Protein 8KC0 (pdb70)

Secondary structure (DSSP, 8-state):
-EEEEEE-SSHHHHHHHHHHHHHHHHHHTT-SEEEEEEEE-SSHHHHHHHHHHHHHHHHTT-EEEEEEEE-TT-SSEEEEEE-GGG-EEEEEEETTEEEEEEEETTEEEEEEEE-

Radius of gyration: 13.1 Å; Cα contacts (8 Å, |Δi|>4): 237; chains: 1; bounding box: 33×27×31 Å

Nearest PDB structures (foldseek):
  8kc0-assembly1_A  TM=1.009E+00  e=2.035E-23  synthetic construct
  8ka7-assembly1_A  TM=5.211E-01  e=5.824E-02  synthetic construct
  1vm6-assembly1_C  TM=5.482E-01  e=7.492E-02  Thermotoga maritima
  3hcw-assembly1_B  TM=5.463E-01  e=2.477E-01  Staphylococcus aureus subsp. aureus Mu50
  4e6e-assembly1_A  TM=5.634E-01  e=3.186E-01  Thermobifida fusca YX

Sequence (115 aa):
EIKETFEVDDLDEALRLSAEKIIEEMKKWGVTEFDLKFYGKDDELAKKA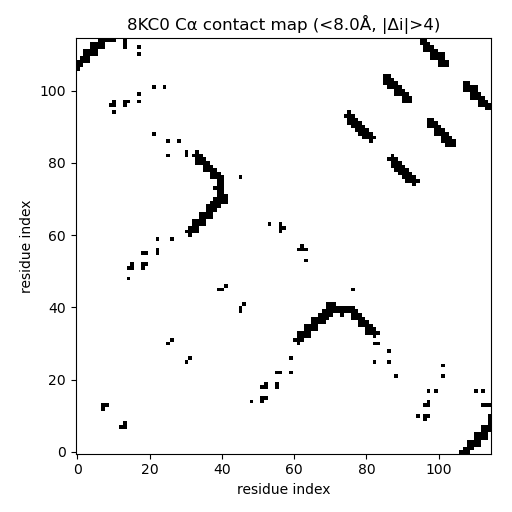KEVIEEAAKKAGVKVKSEFLYDENKDKITLELTGPNGVKVTSEISKDGIKSTVERPDRKVTLTFKL

Foldseek 3Di:
DAEAEAEDDAQLVLLQVVLLVLVVVCVVVVFQEKEKEKEEAPDDVVVSSVVSNVVNCVVVNHYYHYDYDHDHVDQKMWMWIGTPQGWIKIWIGHRQGIWIWTDHVVDTYIYTYGD

Solvent-accessible surface area: 6185 Å² total; per-residue (Å²): 181,69,85,64,103,47,155,13,101,76,39,55,38,0,5,54,62,5,2,44,54,7,9,93,29,1,116,144,34,68,9,100,44,6,74,2,69,0,56,0,80,93,63,118,43,3,114,98,1,18,86,40,10,88,65,24,1,74,98,23,64,13,61,37,60,52,85,59,66,112,45,103,142,79,131,75,8,35,6,54,2,65,8,75,122,50,4,58,0,35,2,58,2,38,102,126,5,5,91,0,21,7,72,83,87,159,109,69,3,20,1,46,2,42,75

Structure (mmCIF, N/CA/C/O backbone):
data_8KC0
#
_entry.id   8KC0
#
_cell.length_a   46.160
_cell.length_b   46.160
_cell.length_c   127.157
_cell.angle_alpha   90.000
_cell.angle_beta   90.000
_cell.angle_gamma   90.000
#
_symmetry.space_group_name_H-M   'P 43 21 2'
#
loop_
_entity.id
_entity.type
_entity.pdbx_description
1 polymer 'De novo design protein -NB8'
2 water water
#
loop_
_atom_site.group_PDB
_atom_site.id
_atom_site.type_symbol
_atom_site.label_atom_id
_atom_site.label_alt_id
_atom_site.label_comp_id
_atom_site.label_asym_id
_atom_site.label_entity_id
_atom_site.label_seq_id
_atom_site.pdbx_PDB_ins_code
_atom_site.Cartn_x
_atom_site.Cartn_y
_atom_site.Cartn_z
_atom_site.occupancy
_atom_site.B_iso_or_equiv
_atom_site.auth_seq_id
_atom_site.auth_comp_id
_atom_site.auth_asym_id
_atom_site.auth_atom_id
_atom_site.pdbx_PDB_model_num
ATOM 1 N N . GLU A 1 3 ? -5.67054 -15.25717 0.87594 1.000 61.07462 2 GLU A N 1
ATOM 2 C CA . GLU A 1 3 ? -4.52244 -15.13860 -0.01473 1.000 78.37259 2 GLU A CA 1
ATOM 3 C C . GLU A 1 3 ? -3.36484 -16.03621 0.43298 1.000 75.20074 2 GLU A C 1
ATOM 4 O O . GLU A 1 3 ? -2.69040 -15.74121 1.41802 1.000 57.52671 2 GLU A O 1
ATOM 10 N N . ILE A 1 4 ? -3.11937 -17.11518 -0.30874 1.000 62.18755 3 ILE A N 1
ATOM 11 C CA . ILE A 1 4 ? -2.16352 -18.14510 0.08387 1.000 59.64612 3 ILE A CA 1
ATOM 12 C C . ILE A 1 4 ? -1.03513 -18.22045 -0.94182 1.000 58.04086 3 ILE A C 1
ATOM 13 O O . ILE A 1 4 ? -1.28236 -18.26560 -2.15534 1.000 46.75989 3 ILE A O 1
ATOM 18 N N . LYS A 1 5 ? 0.20244 -18.22688 -0.44482 1.000 48.87432 4 LYS A N 1
ATOM 19 C CA . LYS A 1 5 ? 1.40244 -18.42514 -1.24398 1.000 52.25742 4 LYS A CA 1
ATOM 20 C C . LYS A 1 5 ? 1.97870 -19.80821 -0.94904 1.000 47.58776 4 LYS A C 1
ATOM 21 O O . LYS A 1 5 ? 2.11744 -20.19044 0.22060 1.000 54.87529 4 LYS A O 1
ATOM 23 N N . GLU A 1 6 ? 2.28817 -20.56164 -2.00562 1.000 45.07956 5 GLU A N 1
ATOM 24 C CA . GLU A 1 6 ? 2.92790 -21.87155 -1.91244 1.000 46.40774 5 GLU A CA 1
ATOM 25 C C . GLU A 1 6 ? 4.20914 -21.88367 -2.73133 1.000 45.21570 5 GLU A C 1
ATOM 26 O O . GLU A 1 6 ? 4.22858 -21.41702 -3.87895 1.000 43.11531 5 GLU A O 1
ATOM 32 N N . THR A 1 7 ? 5.27007 -22.43657 -2.15634 1.000 48.13553 6 THR A N 1
ATOM 33 C CA . THR A 1 7 ? 6.58261 -22.44280 -2.78456 1.000 48.26395 6 THR A CA 1
ATOM 34 C C . THR A 1 7 ? 7.11575 -23.86427 -2.84240 1.000 53.94108 6 THR A C 1
ATOM 35 O O . THR A 1 7 ? 7.11009 -24.57994 -1.83197 1.000 53.85699 6 THR A O 1
ATOM 39 N N . PHE A 1 8 ? 7.59294 -24.26337 -4.01803 1.000 49.17360 7 PHE A N 1
ATOM 40 C CA . PHE A 1 8 ? 8.15778 -25.58783 -4.20551 1.000 57.60575 7 PHE A CA 1
ATOM 41 C C . PHE A 1 8 ? 9.57817 -25.49390 -4.74728 1.000 60.83933 7 PHE A C 1
ATOM 42 O O . PHE A 1 8 ? 9.96420 -24.50730 -5.38257 1.000 56.21801 7 PHE A O 1
ATOM 50 N N . GLU A 1 9 ? 10.34817 -26.55013 -4.49869 1.000 57.62680 8 GLU A N 1
ATOM 51 C CA . GLU A 1 9 ? 11.69499 -26.69002 -5.03177 1.000 60.36620 8 GLU A CA 1
ATOM 52 C C . GLU A 1 9 ? 11.71243 -27.85095 -6.01486 1.000 71.79301 8 GLU A C 1
ATOM 53 O O . GLU A 1 9 ? 11.33673 -28.97806 -5.65857 1.000 63.42345 8 GLU A O 1
ATOM 59 N N . VAL A 1 10 ? 12.15526 -27.56818 -7.24392 1.000 59.94078 9 VAL A N 1
ATOM 60 C CA . VAL A 1 10 ? 12.32664 -28.56283 -8.29241 1.000 61.43194 9 VAL A CA 1
ATOM 61 C C . VAL A 1 10 ? 13.77665 -28.53751 -8.75788 1.000 65.36929 9 VAL A C 1
ATOM 62 O O . VAL A 1 10 ? 14.49146 -27.54293 -8.59168 1.000 65.61842 9 VAL A O 1
ATOM 66 N N . ASP A 1 11 ? 14.22525 -29.65563 -9.31958 1.000 69.24812 10 ASP A N 1
ATOM 67 C CA . ASP A 1 11 ? 15.59628 -29.69632 -9.81882 1.000 77.36411 10 ASP A CA 1
ATOM 68 C C . ASP A 1 11 ? 15.75791 -28.87694 -11.09731 1.000 73.17403 10 ASP A C 1
ATOM 69 O O . ASP A 1 11 ? 16.76604 -28.17838 -11.25999 1.000 73.39206 10 ASP A O 1
ATOM 71 N N . ASP A 1 12 ? 14.78862 -28.94136 -12.01557 1.000 67.35265 11 ASP A N 1
ATOM 72 C CA . ASP A 1 12 ? 14.96357 -28.32268 -13.32947 1.000 65.87366 11 ASP A CA 1
ATOM 73 C C . ASP A 1 12 ? 13.64762 -27.76154 -13.86349 1.000 59.75572 11 ASP A C 1
ATOM 74 O O . ASP A 1 12 ? 12.56162 -28.05813 -13.36067 1.000 57.15898 11 ASP A O 1
ATOM 79 N N . LEU A 1 13 ? 13.76042 -26.96204 -14.93431 1.000 64.51920 12 LEU A N 1
ATOM 80 C CA . LEU A 1 13 ? 12.58071 -26.31958 -15.50988 1.000 52.89306 12 LEU A CA 1
ATOM 81 C C . LEU A 1 13 ? 11.56730 -27.34483 -16.00320 1.000 52.32320 12 LEU A C 1
ATOM 82 O O . LEU A 1 13 ? 10.35690 -27.08857 -15.95594 1.000 48.48382 12 LEU A O 1
ATOM 87 N N . ASP A 1 14 ? 12.03970 -28.51268 -16.45562 1.000 56.77310 13 ASP A N 1
ATOM 88 C CA . ASP A 1 14 ? 11.13316 -29.58693 -16.84992 1.000 57.38268 13 ASP A CA 1
ATOM 89 C C . ASP A 1 14 ? 10.25660 -30.03121 -15.68669 1.000 63.49076 13 ASP A C 1
ATOM 90 O O . ASP A 1 14 ? 9.04686 -30.23370 -15.85237 1.000 57.18939 13 ASP A O 1
ATOM 92 N N . GLU A 1 15 ? 10.85315 -30.20791 -14.50415 1.000 58.10442 14 GLU A N 1
ATOM 93 C CA . GLU A 1 15 ? 10.06325 -30.56623 -13.33347 1.000 59.38150 14 GLU A CA 1
ATOM 94 C C . GLU A 1 15 ? 9.13368 -29.42786 -12.94246 1.000 57.81847 14 GLU A C 1
ATOM 95 O O . GLU A 1 15 ? 7.98745 -29.66214 -12.53715 1.000 55.03279 14 GLU A O 1
ATOM 97 N N . ALA A 1 16 ? 9.60989 -28.18695 -13.06283 1.000 49.70813 15 ALA A N 1
ATOM 98 C CA . ALA A 1 16 ? 8.75221 -27.04484 -12.77761 1.000 45.21348 15 ALA A CA 1
ATOM 99 C C . ALA A 1 16 ? 7.51281 -27.06198 -13.65704 1.000 44.88349 15 ALA A C 1
ATOM 100 O O . ALA A 1 16 ? 6.40330 -26.79352 -13.18251 1.000 41.76649 15 ALA A O 1
ATOM 102 N N . LEU A 1 17 ? 7.68239 -27.37465 -14.94890 1.000 49.18363 16 LEU A N 1
ATOM 103 C CA . LEU A 1 17 ? 6.54552 -27.39114 -15.86151 1.000 41.48151 16 LEU A CA 1
ATOM 104 C C . LEU A 1 17 ? 5.54812 -28.47820 -15.48678 1.000 43.59332 16 LEU A C 1
ATOM 105 O O . LEU A 1 17 ? 4.33379 -28.25757 -15.54879 1.000 41.13947 16 LEU A O 1
ATOM 110 N N . ARG A 1 18 ? 6.04641 -29.65994 -15.10801 1.000 47.41549 17 ARG A N 1
ATOM 111 C CA . ARG A 1 18 ? 5.17571 -30.78790 -14.78487 1.000 54.32669 17 ARG A CA 1
ATOM 112 C C . ARG A 1 18 ? 4.40959 -30.55280 -13.48632 1.000 53.17064 17 ARG A C 1
ATOM 113 O O . ARG A 1 18 ? 3.18922 -30.75126 -13.42675 1.000 48.01228 17 ARG A O 1
ATOM 115 N N . LEU A 1 19 ? 5.10859 -30.13655 -12.42860 1.000 49.34222 18 LEU A N 1
ATOM 116 C CA . LEU A 1 19 ? 4.42646 -29.90745 -11.15842 1.000 47.28262 18 LEU A CA 1
ATOM 117 C C . LEU A 1 19 ? 3.43323 -28.75608 -11.26694 1.000 45.90126 18 LEU A C 1
ATOM 118 O O . LEU A 1 19 ? 2.32329 -28.83557 -10.72482 1.000 43.07431 18 LEU A O 1
ATOM 123 N N . SER A 1 20 ? 3.80724 -27.68064 -11.96583 1.000 41.80427 19 SER A N 1
ATOM 124 C CA . SER A 1 20 ? 2.91201 -26.53112 -12.07064 1.000 43.39348 19 SER A CA 1
ATOM 125 C C . SER A 1 20 ? 1.65847 -26.86785 -12.86551 1.000 48.13814 19 SER A C 1
ATOM 126 O O . SER A 1 20 ? 0.55758 -26.43703 -12.50404 1.000 35.53462 19 SER A O 1
ATOM 129 N N . ALA A 1 21 ? 1.80444 -27.61860 -13.96172 1.000 47.62455 20 ALA A N 1
ATOM 130 C CA . ALA A 1 21 ? 0.63368 -28.01981 -14.73438 1.000 44.41072 20 ALA A CA 1
ATOM 131 C C . ALA A 1 21 ? -0.29698 -28.89163 -13.90409 1.000 43.84363 20 ALA A C 1
ATOM 132 O O . ALA A 1 21 ? -1.51993 -28.70963 -13.93454 1.000 48.72197 20 ALA A O 1
ATOM 134 N N . GLU A 1 22 ? 0.26611 -29.83341 -13.14258 1.000 43.76552 21 GLU A N 1
ATOM 135 C CA . GLU A 1 22 ? -0.55283 -30.69229 -12.29350 1.000 52.07788 21 GLU A CA 1
ATOM 136 C C . GLU A 1 22 ? -1.31141 -29.88171 -11.24806 1.000 54.62072 21 GLU A C 1
ATOM 137 O O . GLU A 1 22 ? -2.51768 -30.07201 -11.05559 1.000 59.16654 21 GLU A O 1
ATOM 139 N N . LYS A 1 23 ? -0.62054 -28.97727 -10.55097 1.000 46.22264 22 LYS A N 1
ATOM 140 C CA . LYS A 1 23 ? -1.29085 -28.22414 -9.49417 1.000 48.28415 22 LYS A CA 1
ATOM 141 C C . LYS A 1 23 ? -2.29875 -27.23339 -10.06509 1.000 46.20041 22 LYS A C 1
ATOM 142 O O . LYS A 1 23 ? -3.33618 -26.98105 -9.44298 1.000 50.84454 22 LYS A O 1
ATOM 148 N N . ILE A 1 24 ? -2.00950 -26.65860 -11.23481 1.000 41.30573 23 ILE A N 1
ATOM 149 C CA . ILE A 1 24 ? -2.95783 -25.75092 -11.87896 1.000 49.84836 23 ILE A CA 1
ATOM 150 C C . ILE A 1 24 ? -4.23903 -26.48964 -12.23942 1.000 45.53895 23 ILE A C 1
ATOM 151 O O . ILE A 1 24 ? -5.34897 -26.02095 -11.96175 1.000 56.47975 23 ILE A O 1
ATOM 156 N N . ILE A 1 25 ? -4.10271 -27.66142 -12.86030 1.000 40.83952 24 ILE A N 1
ATOM 157 C CA . ILE A 1 25 ? -5.27487 -28.44975 -13.21938 1.000 48.09401 24 ILE A CA 1
ATOM 158 C C . ILE A 1 25 ? -6.02414 -28.87130 -11.96290 1.000 57.74703 24 ILE A C 1
ATOM 159 O O . ILE A 1 25 ? -7.26111 -28.92021 -11.94233 1.000 69.42581 24 ILE A O 1
ATOM 164 N N . GLU A 1 26 ? -5.28254 -29.16282 -10.89180 1.000 65.93500 25 GLU A N 1
ATOM 165 C CA . GLU A 1 26 ? -5.89096 -29.52017 -9.61351 1.000 57.38733 25 GLU A CA 1
ATOM 166 C C . GLU A 1 26 ? -6.83581 -28.43043 -9.12387 1.000 51.68292 25 GLU A C 1
ATOM 167 O O . GLU A 1 26 ? -7.99834 -28.69893 -8.80316 1.000 70.92779 25 GLU A O 1
ATOM 173 N N . GLU A 1 27 ? -6.34980 -27.18886 -9.05476 1.000 50.82570 26 GLU A N 1
ATOM 174 C CA . GLU A 1 27 ? -7.16018 -26.11332 -8.49145 1.000 71.25780 26 GLU A CA 1
ATOM 175 C C . GLU A 1 27 ? -8.37211 -25.82390 -9.36214 1.000 70.54149 26 GLU A C 1
ATOM 176 O O . GLU A 1 27 ? -9.45286 -25.50965 -8.85106 1.000 82.45118 26 GLU A O 1
ATOM 182 N N . MET A 1 28 ? -8.20833 -25.91667 -10.67855 1.000 68.34656 27 MET A N 1
ATOM 183 C CA . MET A 1 28 ? -9.34190 -25.74301 -11.57612 1.000 68.65419 27 MET A CA 1
ATOM 184 C C . MET A 1 28 ? -10.33394 -26.88891 -11.43982 1.000 66.51312 27 MET A C 1
ATOM 185 O O . MET A 1 28 ? -11.55062 -26.66898 -11.44612 1.000 73.39477 27 MET A O 1
ATOM 190 N N . LYS A 1 29 ? -9.83203 -28.12030 -11.32564 1.000 65.44247 28 LYS A N 1
ATOM 191 C CA . LYS A 1 29 ? -10.70976 -29.25837 -11.08164 1.000 73.50492 28 LYS A CA 1
ATOM 192 C C . LYS A 1 29 ? -11.44898 -29.11561 -9.75666 1.000 78.42241 28 LYS A C 1
ATOM 193 O O . LYS A 1 29 ? -12.58741 -29.57971 -9.62661 1.000 83.77761 28 LYS A O 1
ATOM 199 N N . LYS A 1 30 ? -10.81710 -28.48300 -8.76484 1.000 82.80973 29 LYS A N 1
ATOM 200 C CA . LYS A 1 30 ? -11.49325 -28.20596 -7.50141 1.000 82.66198 29 LYS A CA 1
ATOM 201 C C . LYS A 1 30 ? -12.69635 -27.29520 -7.71059 1.000 85.24617 29 LYS A C 1
ATOM 202 O O . LYS A 1 30 ? -13.75843 -27.50618 -7.11289 1.000 80.19166 29 LYS A O 1
ATOM 208 N N . TRP A 1 31 ? -12.55062 -26.28034 -8.56193 1.000 79.67658 30 TRP A N 1
ATOM 209 C CA . TRP A 1 31 ? -13.59321 -25.29158 -8.78952 1.000 87.01338 30 TRP A CA 1
ATOM 210 C C . TRP A 1 31 ? -14.56702 -25.70270 -9.89044 1.000 81.24097 30 TRP A C 1
ATOM 211 O O . TRP A 1 31 ? -15.21792 -24.83440 -10.48229 1.000 88.48481 30 TRP A O 1
ATOM 213 N N . GLY A 1 32 ? -14.67654 -26.99963 -10.17727 1.000 71.15102 31 GLY A N 1
ATOM 214 C CA . GLY A 1 32 ? -15.62687 -27.50045 -11.15401 1.000 74.02004 31 GLY A CA 1
ATOM 215 C C . GLY A 1 32 ? -15.42038 -26.99755 -12.57046 1.000 61.82099 31 GLY A C 1
ATOM 216 O O . GLY A 1 32 ? -16.37924 -26.59072 -13.23432 1.000 71.72084 31 GLY A O 1
ATOM 217 N N . VAL A 1 33 ? -14.18035 -27.02313 -13.04806 1.000 64.21381 32 VAL A N 1
ATOM 218 C CA . VAL A 1 33 ? -13.84465 -26.58627 -14.39918 1.000 56.06912 32 VAL A CA 1
ATOM 219 C C . VAL A 1 33 ? -13.65359 -27.82523 -15.26465 1.000 67.37865 32 VAL A C 1
ATOM 220 O O . VAL A 1 33 ? -12.82380 -28.68677 -14.95162 1.000 71.30271 32 VAL A O 1
ATOM 224 N N . THR A 1 34 ? -14.42336 -27.92404 -16.35270 1.000 62.97508 33 THR A N 1
ATOM 225 C CA . THR A 1 34 ? -14.28408 -29.02853 -17.29226 1.000 68.23576 33 THR A CA 1
ATOM 226 C C . THR A 1 34 ? -13.56362 -28.64909 -18.57900 1.000 75.40867 33 THR A C 1
ATOM 227 O O . THR A 1 34 ? -13.10556 -29.54381 -19.29800 1.000 72.64620 33 THR A O 1
ATOM 231 N N . GLU A 1 35 ? -13.45958 -27.35890 -18.88864 1.000 72.45559 34 GLU A N 1
ATOM 232 C CA . GLU A 1 35 ? -12.73838 -26.89779 -20.06455 1.000 68.51338 34 GLU A CA 1
ATOM 233 C C . GLU A 1 35 ? -12.29089 -25.46371 -19.82438 1.000 66.09002 34 GLU A C 1
ATOM 234 O O . GLU A 1 35 ? -12.95424 -24.70870 -19.10777 1.000 63.10918 34 GLU A O 1
ATOM 236 N N . PHE A 1 36 ? -11.16006 -25.08883 -20.42175 1.000 53.55941 35 PHE A N 1
ATOM 237 C CA . PHE A 1 36 ? -10.67297 -23.72828 -20.25365 1.000 52.81437 35 PHE A CA 1
ATOM 238 C C . PHE A 1 36 ? -9.93425 -23.27917 -21.50581 1.000 52.40477 35 PHE A C 1
ATOM 239 O O . PHE A 1 36 ? -9.42384 -24.09300 -22.27927 1.000 51.62138 35 PHE A O 1
ATOM 247 N N . ASP A 1 37 ? -9.87236 -21.95933 -21.67781 1.000 49.06814 36 ASP A N 1
ATOM 248 C CA . ASP A 1 37 ? -9.13721 -21.33540 -22.76830 1.000 50.28733 36 ASP A CA 1
ATOM 249 C C . ASP A 1 37 ? -7.72442 -21.00442 -22.30882 1.000 58.67854 36 ASP A C 1
ATOM 250 O O . ASP A 1 37 ? -7.53061 -20.44007 -21.22419 1.000 54.64419 36 ASP A O 1
ATOM 255 N N . LEU A 1 38 ? -6.74576 -21.36850 -23.13245 1.000 42.60397 37 LEU A N 1
ATOM 256 C CA . LEU A 1 38 ? -5.33341 -21.12221 -22.87355 1.000 34.80198 37 LEU A CA 1
ATOM 257 C C . LEU A 1 38 ? -4.80293 -20.13803 -23.90782 1.000 47.23518 37 LEU A C 1
ATOM 258 O O . LEU A 1 38 ? -4.99994 -20.32753 -25.11461 1.000 44.10630 37 LEU A O 1
ATOM 263 N N . LYS A 1 39 ? -4.13643 -19.09046 -23.43514 1.000 31.88410 38 LYS A N 1
ATOM 264 C CA . LYS A 1 39 ? -3.41068 -18.16065 -24.28918 1.000 30.81429 38 LYS A CA 1
ATOM 265 C C . LYS A 1 39 ? -1.95064 -18.16660 -23.87042 1.000 40.93245 38 LYS A C 1
ATOM 266 O O . LYS A 1 39 ? -1.64115 -18.00995 -22.68139 1.000 29.33362 38 LYS A O 1
ATOM 272 N N . PHE A 1 40 ? -1.06605 -18.31550 -24.84968 1.000 32.99722 39 PHE A N 1
ATOM 273 C CA . PHE A 1 40 ? 0.37479 -18.38712 -24.64729 1.000 24.18145 39 PHE A CA 1
ATOM 274 C C . PHE A 1 40 ? 1.02582 -17.17385 -25.30620 1.000 38.14439 39 PHE A C 1
ATOM 275 O O . PHE A 1 40 ? 0.70429 -16.83885 -26.45041 1.000 32.18715 39 PHE A O 1
ATOM 283 N N . TYR A 1 41 ? 1.94796 -16.53338 -24.58597 1.000 27.09495 40 TYR A N 1
ATOM 284 C CA . TYR A 1 41 ? 2.75013 -15.41940 -25.08183 1.000 23.46783 40 TYR A CA 1
ATOM 285 C C . TYR A 1 41 ? 4.21837 -15.75774 -24.85861 1.000 35.17079 40 TYR A C 1
ATOM 286 O O . TYR A 1 41 ? 4.64130 -15.94842 -23.70662 1.000 32.32885 40 TYR A O 1
ATOM 295 N N . GLY A 1 42 ? 4.98157 -15.83575 -25.94019 1.000 28.40133 41 GLY A N 1
ATOM 296 C CA . GLY A 1 42 ? 6.39834 -16.14355 -25.84180 1.000 27.50153 41 GLY A CA 1
ATOM 297 C C . GLY A 1 42 ? 6.99140 -16.46680 -27.20092 1.000 40.36161 41 GLY A C 1
ATOM 298 O O . GLY A 1 42 ? 6.33733 -16.33329 -28.23539 1.000 29.60152 41 GLY A O 1
ATOM 299 N N . LYS A 1 43 ? 8.25379 -16.89803 -27.17304 1.000 35.31164 42 LYS A N 1
ATOM 300 C CA . LYS A 1 43 ? 8.97953 -17.28600 -28.37335 1.000 32.01297 42 LYS A CA 1
ATOM 301 C C . LYS A 1 43 ? 8.42067 -18.57350 -28.96104 1.000 43.83725 42 LYS A C 1
ATOM 302 O O . LYS A 1 43 ? 7.86097 -19.41017 -28.25068 1.000 30.76603 42 LYS A O 1
ATOM 308 N N . ASP A 1 44 ? 8.60925 -18.73394 -30.27891 1.000 41.76039 43 ASP A N 1
ATOM 309 C CA . ASP A 1 44 ? 8.27826 -19.96402 -31.00261 1.000 40.20761 43 ASP A CA 1
ATOM 310 C C . ASP A 1 44 ? 9.51752 -20.84817 -30.97557 1.000 39.16148 43 ASP A C 1
ATOM 311 O O . ASP A 1 44 ? 10.34565 -20.80825 -31.88013 1.000 37.86297 43 ASP A O 1
ATOM 316 N N . ASP A 1 45 ? 9.66583 -21.64650 -29.91756 1.000 44.66037 44 ASP A N 1
ATOM 317 C CA . ASP A 1 45 ? 10.88177 -22.44079 -29.75316 1.000 38.32883 44 ASP A CA 1
ATOM 318 C C . ASP A 1 45 ? 10.55186 -23.73442 -29.00610 1.000 50.34339 44 ASP A C 1
ATOM 319 O O . ASP A 1 45 ? 9.38368 -24.10788 -28.85335 1.000 47.75036 44 ASP A O 1
ATOM 324 N N . GLU A 1 46 ? 11.60618 -24.41492 -28.53605 1.000 45.75779 45 GLU A N 1
ATOM 325 C CA . GLU A 1 46 ? 11.45470 -25.71114 -27.87926 1.000 55.46546 45 GLU A CA 1
ATOM 326 C C . GLU A 1 46 ? 10.71900 -25.59403 -26.54415 1.000 48.89519 45 GLU A C 1
ATOM 327 O O . GLU A 1 46 ? 9.89944 -26.45841 -26.20474 1.000 45.39572 45 GLU A O 1
ATOM 333 N N . LEU A 1 47 ? 11.01374 -24.54896 -25.76519 1.000 45.31091 46 LEU A N 1
ATOM 334 C CA . LEU A 1 47 ? 10.31020 -24.34027 -24.49958 1.000 45.50879 46 LEU A CA 1
ATOM 335 C C . LEU A 1 47 ? 8.80910 -24.21139 -24.71095 1.000 47.28834 46 LEU A C 1
ATOM 336 O O . LEU A 1 47 ? 8.01654 -24.75921 -23.93303 1.000 41.41126 46 LEU A O 1
ATOM 341 N N . ALA A 1 48 ? 8.39979 -23.48999 -25.75821 1.000 39.68244 47 ALA A N 1
ATOM 342 C CA . ALA A 1 48 ? 6.97773 -23.33253 -26.05115 1.000 37.62168 47 ALA A CA 1
ATOM 343 C C . ALA A 1 48 ? 6.32222 -24.67438 -26.32857 1.000 42.58758 47 ALA A C 1
ATOM 344 O O . ALA A 1 48 ? 5.20331 -24.93604 -25.87231 1.000 47.71052 47 ALA A O 1
ATOM 346 N N . LYS A 1 49 ? 6.99334 -25.52692 -27.10221 1.000 47.50830 48 LYS A N 1
ATOM 347 C CA . LYS A 1 49 ? 6.44261 -26.84330 -27.39563 1.000 55.21636 48 LYS A CA 1
ATOM 348 C C . LYS A 1 49 ? 6.33799 -27.68640 -26.12996 1.000 56.26417 48 LYS A C 1
ATOM 349 O O . LYS A 1 49 ? 5.34886 -28.40200 -25.93106 1.000 47.06126 48 LYS A O 1
ATOM 355 N N . LYS A 1 50 ? 7.35172 -27.61613 -25.26413 1.000 48.75883 49 LYS A N 1
ATOM 356 C CA . LYS A 1 50 ? 7.32091 -28.38540 -24.02330 1.000 60.23165 49 LYS A CA 1
ATOM 357 C C . LYS A 1 50 ? 6.15977 -27.94765 -23.13664 1.000 39.76345 49 LYS A C 1
ATOM 358 O O . LYS A 1 50 ? 5.39715 -28.78356 -22.63929 1.000 49.08208 49 LYS A O 1
ATOM 364 N N . ALA A 1 51 ? 5.98032 -26.63322 -22.97326 1.000 47.33820 50 ALA A N 1
ATOM 365 C CA . ALA A 1 51 ? 4.88443 -26.12848 -22.15039 1.000 49.20695 50 ALA A CA 1
ATOM 366 C C . ALA A 1 51 ? 3.53086 -26.58686 -22.68237 1.000 60.90108 50 ALA A C 1
ATOM 367 O O . ALA A 1 51 ? 2.63336 -26.92501 -21.90093 1.000 62.84914 50 ALA A O 1
ATOM 369 N N . LYS A 1 52 ? 3.36308 -26.60847 -24.00818 1.000 50.50439 51 LYS A N 1
ATOM 370 C CA . LYS A 1 52 ? 2.09987 -27.06042 -24.58444 1.000 57.95815 51 LYS A CA 1
ATOM 371 C C . LYS A 1 52 ? 1.82425 -28.51834 -24.23630 1.000 64.22649 51 LYS A C 1
ATOM 372 O O . LYS A 1 52 ? 0.75096 -28.85223 -23.71989 1.000 64.65124 51 LYS A O 1
ATOM 374 N N . GLU A 1 53 ? 2.79222 -29.40214 -24.50120 1.000 61.99536 52 GLU A N 1
ATOM 375 C CA . GLU A 1 53 ? 2.56317 -30.83084 -24.30392 1.000 63.48282 52 GLU A CA 1
ATOM 376 C C . GLU A 1 53 ? 2.35165 -31.16833 -22.83448 1.000 59.01863 52 GLU A C 1
ATOM 377 O O . GLU A 1 53 ? 1.56656 -32.06602 -22.50854 1.000 60.05016 52 GLU A O 1
ATOM 383 N N . VAL A 1 54 ? 3.05623 -30.48109 -21.93517 1.000 55.16012 53 VAL A N 1
ATOM 384 C CA . VAL A 1 54 ? 2.92099 -30.77775 -20.51122 1.000 60.47019 53 VAL A CA 1
ATOM 385 C C . VAL A 1 54 ? 1.51984 -30.42850 -20.02361 1.000 54.64581 53 VAL A C 1
ATOM 386 O O . VAL A 1 54 ? 0.87690 -31.21506 -19.31926 1.000 62.79158 53 VAL A O 1
ATOM 390 N N . ILE A 1 55 ? 1.01863 -29.25337 -20.40887 1.000 56.29909 54 ILE A N 1
ATOM 391 C CA . ILE A 1 55 ? -0.33172 -28.85667 -20.02313 1.000 58.36692 54 ILE A CA 1
ATOM 392 C C . ILE A 1 55 ? -1.37243 -29.75032 -20.69102 1.000 64.68959 54 ILE A C 1
ATOM 393 O O . ILE A 1 55 ? -2.31489 -30.21528 -20.03820 1.000 60.85347 54 ILE A O 1
ATOM 398 N N . GLU A 1 56 ? -1.22380 -30.00699 -21.99824 1.000 53.78316 55 GLU A N 1
ATOM 399 C CA . GLU A 1 56 ? -2.18846 -30.85392 -22.69996 1.000 58.95509 55 GLU A CA 1
ATOM 400 C C . GLU A 1 56 ? -2.20908 -32.26885 -22.13349 1.000 60.25949 55 GLU A C 1
ATOM 401 O O . GLU A 1 56 ? -3.28162 -32.86600 -21.97972 1.000 60.93148 55 GLU A O 1
ATOM 407 N N . GLU A 1 57 ? -1.03647 -32.83154 -21.82818 1.000 56.76163 56 GLU A N 1
ATOM 408 C CA . GLU A 1 57 ? -1.00948 -34.15106 -21.20516 1.000 55.61282 56 GLU A CA 1
ATOM 409 C C . GLU A 1 57 ? -1.66098 -34.11843 -19.82812 1.000 54.58962 56 GLU A C 1
ATOM 410 O O . GLU A 1 57 ? -2.42218 -35.02499 -19.47308 1.000 58.14694 56 GLU A O 1
ATOM 412 N N . ALA A 1 58 ? -1.38382 -33.07015 -19.04518 1.000 61.02455 57 ALA A N 1
ATOM 413 C CA . ALA A 1 58 ? -1.94837 -32.96707 -17.70122 1.000 65.44695 57 ALA A CA 1
ATOM 414 C C . ALA A 1 58 ? -3.45851 -32.76487 -17.74099 1.000 58.51447 57 ALA A C 1
ATOM 415 O O . ALA A 1 58 ? -4.18800 -33.34818 -16.93080 1.000 62.43311 57 ALA A O 1
ATOM 417 N N . ALA A 1 59 ? -3.94471 -31.93125 -18.66456 1.000 54.68912 58 ALA A N 1
ATOM 418 C CA . ALA A 1 59 ? -5.38633 -31.76422 -18.82046 1.000 58.47407 58 ALA A CA 1
ATOM 419 C C . ALA A 1 59 ? -6.04657 -33.05322 -19.30109 1.000 65.98913 58 ALA A C 1
ATOM 420 O O . ALA A 1 59 ? -7.15067 -33.39737 -18.85992 1.000 70.77477 58 ALA A O 1
ATOM 422 N N . LYS A 1 60 ? -5.38822 -33.77850 -20.21051 1.000 77.20203 59 LYS A N 1
ATOM 423 C CA . LYS A 1 60 ? -5.96092 -35.02293 -20.71539 1.000 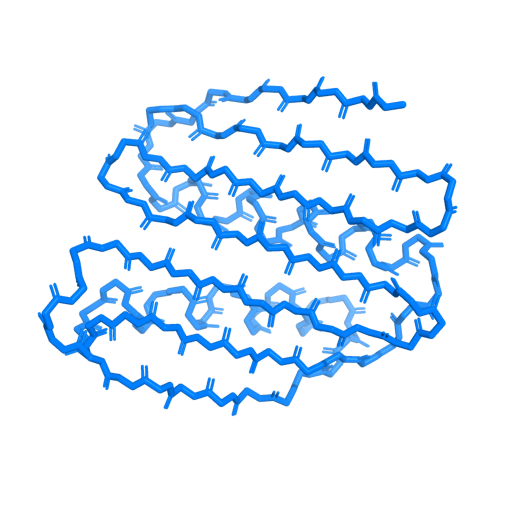70.57694 59 LYS A CA 1
ATOM 424 C C . LYS A 1 60 ? -6.12724 -36.04763 -19.60222 1.000 73.76389 59 LYS A C 1
ATOM 425 O O . LYS A 1 60 ? -7.16379 -36.71630 -19.51797 1.000 87.88754 59 LYS A O 1
ATOM 427 N N . LYS A 1 61 ? -5.12055 -36.18385 -18.73217 1.000 68.33295 60 LYS A N 1
ATOM 428 C CA . LYS A 1 61 ? -5.22374 -37.14766 -17.63946 1.000 72.84889 60 LYS A CA 1
ATOM 429 C C . LYS A 1 61 ? -6.35711 -36.79068 -16.68995 1.000 76.02964 60 LYS A C 1
ATOM 430 O O . LYS A 1 61 ?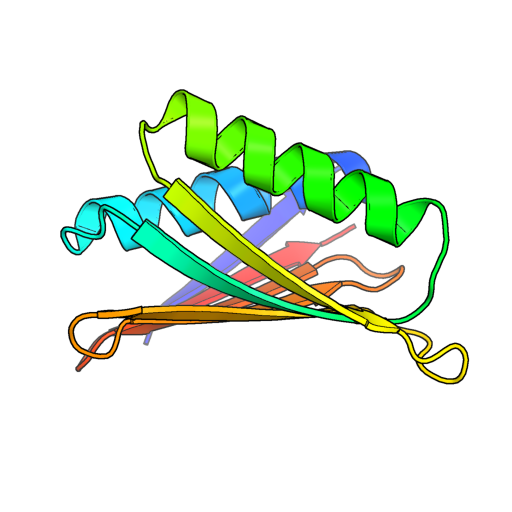 -6.94660 -37.67875 -16.06403 1.000 83.10681 60 LYS A O 1
ATOM 432 N N . ALA A 1 62 ? -6.68466 -35.50626 -16.58034 1.000 81.18091 61 ALA A N 1
ATOM 433 C CA . ALA A 1 62 ? -7.76436 -35.04869 -15.71826 1.000 78.53927 61 ALA A CA 1
ATOM 434 C C . ALA A 1 62 ? -9.10213 -34.94727 -16.43674 1.000 74.78457 61 ALA A C 1
ATOM 435 O O . ALA A 1 62 ? -10.08211 -34.51162 -15.82556 1.000 76.90936 61 ALA A O 1
ATOM 437 N N . GLY A 1 63 ? -9.16915 -35.32865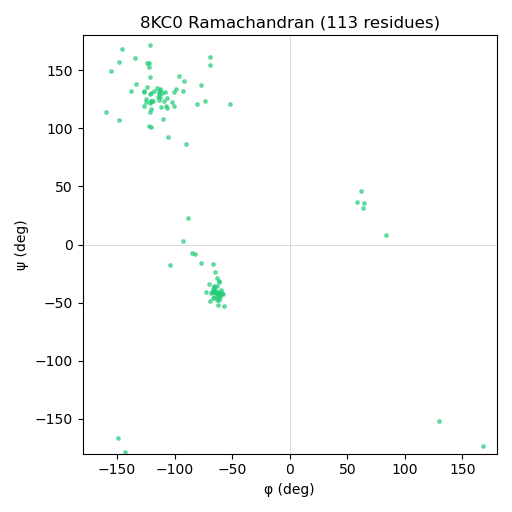 -17.70820 1.000 77.60659 62 GLY A N 1
ATOM 438 C CA . GLY A 1 63 ? -10.41588 -35.21128 -18.44811 1.000 67.21748 62 GLY A CA 1
ATOM 439 C C . GLY A 1 63 ? -10.87681 -33.78344 -18.64010 1.000 67.71166 62 GLY A C 1
ATOM 440 O O . GLY A 1 63 ? -12.08510 -33.51536 -18.62702 1.000 71.69207 62 GLY A O 1
ATOM 441 N N . VAL A 1 64 ? -9.93814 -32.85668 -18.82226 1.000 66.77112 63 VAL A N 1
ATOM 442 C CA . VAL A 1 64 ? -10.22965 -31.44058 -19.02453 1.000 75.62135 63 VAL A CA 1
ATOM 443 C C . VAL A 1 64 ? -9.84847 -31.06303 -20.44892 1.000 68.54288 63 VAL A C 1
ATOM 444 O O . VAL A 1 64 ? -8.75717 -31.40883 -20.91806 1.000 75.22512 63 VAL A O 1
ATOM 448 N N . LYS A 1 65 ? -10.74247 -30.35200 -21.13282 1.000 63.99955 64 LYS A N 1
ATOM 449 C CA . LYS A 1 65 ? -10.49079 -29.90095 -22.49466 1.000 57.61870 64 LYS A CA 1
ATOM 450 C C . LYS A 1 65 ? -9.85936 -28.51460 -22.48628 1.000 61.26102 64 LYS A C 1
ATOM 451 O O . LYS A 1 65 ? -10.23096 -27.65395 -21.68480 1.000 70.97895 64 LYS A O 1
ATOM 453 N N . VAL A 1 66 ? -8.89567 -28.30382 -23.38070 1.000 68.09277 65 VAL A N 1
ATOM 454 C CA . VAL A 1 66 ? -8.21753 -27.01946 -23.50522 1.000 65.87175 65 VAL A CA 1
ATOM 455 C C . VAL A 1 66 ? -8.40477 -26.49347 -24.92234 1.000 61.91783 65 VAL A C 1
ATOM 456 O O . VAL A 1 66 ? -8.45177 -27.25639 -25.89143 1.000 53.70691 65 VAL A O 1
ATOM 460 N N . LYS A 1 67 ? -8.54057 -25.17587 -25.03239 1.000 61.53504 66 LYS A N 1
ATOM 461 C CA . LYS A 1 67 ? -8.64148 -24.48217 -26.31417 1.000 59.07061 66 LYS A CA 1
ATOM 462 C C . LYS A 1 67 ? -7.47812 -23.49735 -26.36724 1.000 56.03947 66 LYS A C 1
ATOM 463 O O . LYS A 1 67 ? -7.54036 -22.42232 -25.76251 1.000 52.09428 66 LYS A O 1
ATOM 465 N N . SER A 1 68 ? -6.42515 -23.86052 -27.09654 1.000 51.67629 67 SER A N 1
ATOM 466 C CA . SER A 1 68 ? -5.13547 -23.18705 -27.00824 1.000 47.02028 67 SER A CA 1
ATOM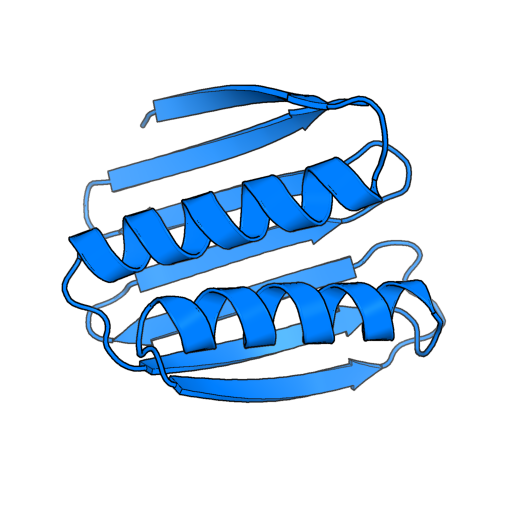 467 C C . SER A 1 68 ? -4.95381 -22.18109 -28.13791 1.000 50.35521 67 SER A C 1
ATOM 468 O O . SER A 1 68 ? -5.22159 -22.48894 -29.30609 1.000 45.59469 67 SER A O 1
ATOM 471 N N . GLU A 1 69 ? -4.49541 -20.98156 -27.78365 1.000 48.13979 68 GLU A N 1
ATOM 472 C CA . GLU A 1 69 ? -4.06133 -19.98156 -28.75028 1.000 38.28920 68 GLU A CA 1
ATOM 473 C C . GLU A 1 69 ? -2.64329 -19.56599 -28.39948 1.000 37.95512 68 GLU A C 1
ATOM 474 O O . GLU A 1 69 ? -2.37962 -19.14769 -27.26823 1.000 37.04625 68 GLU A O 1
ATOM 480 N N . PHE A 1 70 ? -1.73675 -19.67672 -29.36109 1.000 37.67584 69 PHE A N 1
ATOM 481 C CA . PHE A 1 70 ? -0.35284 -19.25367 -29.19392 1.000 33.04727 69 PHE A CA 1
ATOM 482 C C . PHE A 1 70 ? -0.13872 -17.96351 -29.97260 1.000 40.00359 69 PHE A C 1
ATOM 483 O O . PHE A 1 70 ? -0.28201 -17.94656 -31.20347 1.000 39.20768 69 PHE A O 1
ATOM 491 N N . LEU A 1 71 ? 0.20382 -16.89553 -29.25369 1.000 36.72495 70 LEU A N 1
ATOM 492 C CA . LEU A 1 71 ? 0.53686 -15.59100 -29.82287 1.000 32.06649 70 LEU A CA 1
ATOM 493 C C . LEU A 1 71 ? 2.04750 -15.41955 -29.72139 1.000 36.02950 70 LEU A C 1
ATOM 494 O O . LEU A 1 71 ? 2.56900 -14.95449 -28.70438 1.000 38.12887 70 LEU A O 1
ATOM 499 N N . TYR A 1 72 ? 2.75308 -15.81397 -30.77827 1.000 35.64133 71 TYR A N 1
ATOM 500 C CA . TYR A 1 72 ? 4.20580 -15.85546 -30.71837 1.000 34.23318 71 TYR A CA 1
ATOM 501 C C . TYR A 1 72 ? 4.79752 -14.46077 -30.85328 1.000 35.22364 71 TYR A C 1
ATOM 502 O O . TYR A 1 72 ? 4.34924 -13.65117 -31.66767 1.000 34.50075 71 TYR A O 1
ATOM 511 N N . ASP A 1 73 ? 5.80515 -14.18547 -30.03087 1.000 33.37181 72 ASP A N 1
ATOM 512 C CA . ASP A 1 73 ? 6.52118 -12.91398 -30.06902 1.000 29.40793 72 ASP A CA 1
ATOM 513 C C . ASP A 1 73 ? 7.95926 -13.19174 -29.66380 1.000 37.36442 72 ASP A C 1
ATOM 514 O O . ASP A 1 73 ? 8.24544 -13.42058 -28.47831 1.000 31.77422 72 ASP A O 1
ATOM 519 N N . GLU A 1 74 ? 8.85511 -13.14419 -30.64938 1.000 27.25207 73 GLU A N 1
ATOM 520 C CA . GLU A 1 74 ? 10.26186 -13.47029 -30.44719 1.000 33.83258 73 GLU A CA 1
ATOM 521 C C . GLU A 1 74 ? 10.98593 -12.47442 -29.54406 1.000 27.95945 73 GLU A C 1
ATOM 522 O O . GLU A 1 74 ? 12.08995 -12.77493 -29.08515 1.000 31.33748 73 GLU A O 1
ATOM 528 N N . ASN A 1 75 ? 10.42202 -11.28616 -29.31741 1.000 32.03956 74 ASN A N 1
ATOM 529 C CA . ASN A 1 75 ? 11.06453 -10.30863 -28.44532 1.000 36.48519 74 ASN A CA 1
ATOM 530 C C . ASN A 1 75 ? 10.87950 -10.64250 -26.96637 1.000 35.48480 74 ASN A C 1
ATOM 531 O O . ASN A 1 75 ? 11.61075 -10.10744 -26.11968 1.000 36.33957 74 ASN A O 1
ATOM 536 N N . LYS A 1 76 ? 9.94152 -11.52844 -26.64146 1.000 33.21173 75 LYS A N 1
ATOM 537 C CA . LYS A 1 76 ? 9.66089 -11.88403 -25.25316 1.000 44.48421 75 LYS A CA 1
ATOM 538 C C . LYS A 1 76 ? 10.68216 -12.90386 -24.76548 1.000 42.27087 75 LYS A C 1
ATOM 539 O O . LYS A 1 76 ? 10.80322 -13.99295 -25.33847 1.000 44.73797 75 LYS A O 1
ATOM 545 N N . ASP A 1 77 ? 11.42287 -12.55121 -23.71193 1.000 36.15653 76 ASP A N 1
ATOM 546 C CA . ASP A 1 77 ? 12.38554 -13.47400 -23.13318 1.000 36.89287 76 ASP A CA 1
ATOM 547 C C . ASP A 1 77 ? 11.75268 -14.42079 -22.12374 1.000 40.02581 76 ASP A C 1
ATOM 548 O O . ASP A 1 77 ? 12.41703 -15.35833 -21.67272 1.000 52.77259 76 ASP A O 1
ATOM 553 N N . LYS A 1 78 ? 10.48496 -14.22068 -21.77698 1.000 34.41832 77 LYS A N 1
ATOM 554 C CA . LYS A 1 78 ? 9.81212 -15.11761 -20.85278 1.000 33.46692 77 LYS A CA 1
ATOM 555 C C . LYS A 1 78 ? 8.43071 -15.45493 -21.39022 1.000 39.05474 77 LYS A C 1
ATOM 556 O O . LYS A 1 78 ? 7.89072 -14.77487 -22.26840 1.000 43.02447 77 LYS A O 1
ATOM 562 N N . ILE A 1 79 ? 7.87894 -16.54356 -20.87315 1.000 31.95981 78 ILE A N 1
ATOM 563 C CA . ILE A 1 79 ? 6.58391 -17.04617 -21.30347 1.000 29.55507 78 ILE A CA 1
ATOM 564 C C . ILE A 1 79 ? 5.53338 -16.62686 -20.28834 1.000 42.10613 78 ILE A C 1
ATOM 565 O O . ILE A 1 79 ? 5.72383 -16.79731 -19.07584 1.000 28.78878 78 ILE A O 1
ATOM 570 N N . THR A 1 80 ? 4.43755 -16.06304 -20.78478 1.000 33.27814 79 THR A N 1
ATOM 571 C CA . THR A 1 80 ? 3.23367 -15.81390 -20.01100 1.000 26.64169 79 THR A CA 1
ATOM 572 C C . THR A 1 80 ? 2.11635 -16.70431 -20.54302 1.000 39.05581 79 THR A C 1
ATOM 573 O O . THR A 1 80 ? 1.84518 -16.71682 -21.75218 1.000 27.33404 79 THR A O 1
ATOM 577 N N . LEU A 1 81 ? 1.48800 -17.45327 -19.63925 1.000 27.96465 80 LEU A N 1
ATOM 578 C CA . LEU A 1 81 ? 0.32562 -18.28263 -19.93017 1.000 29.00252 80 LEU A CA 1
ATOM 579 C C . LEU A 1 81 ? -0.87794 -17.72249 -19.19199 1.000 37.95145 80 LEU A C 1
ATOM 580 O O . LEU A 1 81 ? -0.78745 -17.41805 -17.99777 1.000 31.70065 80 LEU A O 1
ATOM 585 N N . GLU A 1 82 ? -1.99285 -17.56307 -19.90329 1.000 30.53811 81 GLU A N 1
ATOM 586 C CA . GLU A 1 82 ? -3.24833 -17.11474 -19.31009 1.000 29.77632 81 GLU A CA 1
ATOM 587 C C . GLU A 1 82 ? -4.29419 -18.18571 -19.56809 1.000 40.28813 81 GLU A C 1
ATOM 588 O O . GLU A 1 82 ? -4.67149 -18.42976 -20.71894 1.000 33.03775 81 GLU A O 1
ATOM 594 N N . LEU A 1 83 ? -4.76574 -18.81712 -18.50415 1.000 33.96882 82 LEU A N 1
ATOM 595 C CA . LEU A 1 83 ? -5.81908 -19.81746 -18.58715 1.000 41.41233 82 LEU A CA 1
ATOM 596 C C . LEU A 1 83 ? -7.08166 -19.20176 -18.00945 1.000 48.53066 82 LEU A C 1
ATOM 597 O O . LEU A 1 83 ? -7.09909 -18.80274 -16.84209 1.000 47.82264 82 LEU A O 1
ATOM 602 N N . THR A 1 84 ? -8.12385 -19.10291 -18.82376 1.000 46.71457 83 THR A N 1
ATOM 603 C CA . THR A 1 84 ? -9.39952 -18.56222 -18.38321 1.000 46.57066 83 THR A CA 1
ATOM 604 C C . THR A 1 84 ? -10.42128 -19.68761 -18.34395 1.000 54.88323 83 THR A C 1
ATOM 605 O O . THR A 1 84 ? -10.54554 -20.45399 -19.30509 1.000 54.74202 83 THR A O 1
ATOM 609 N N . GLY A 1 85 ? -11.12623 -19.79886 -17.22333 1.000 56.46399 84 GLY A N 1
ATOM 610 C CA . GLY A 1 85 ? -12.20128 -20.74735 -17.08768 1.000 53.99010 84 GLY A CA 1
ATOM 611 C C . GLY A 1 85 ? -13.49958 -20.04756 -16.74561 1.000 60.89990 84 GLY A C 1
ATOM 612 O O . GLY A 1 85 ? -13.53033 -18.84377 -16.46544 1.000 59.00073 84 GLY A O 1
ATOM 613 N N . PRO A 1 86 ? -14.60214 -20.78833 -16.76808 1.000 63.70867 85 PRO A N 1
ATOM 614 C CA . PRO A 1 86 ? -15.89995 -20.18158 -16.45772 1.000 68.22776 85 PRO A CA 1
ATOM 615 C C . PRO A 1 86 ? -16.00228 -19.80085 -14.98738 1.000 72.07040 85 PRO A C 1
ATOM 616 O O . PRO A 1 86 ? -15.24782 -20.27170 -14.13177 1.000 66.47909 85 PRO A O 1
ATOM 620 N N . ASN A 1 87 ? -16.95777 -18.91058 -14.71566 1.000 66.53741 86 ASN A N 1
ATOM 621 C CA . ASN A 1 87 ? -17.24698 -18.42095 -13.36806 1.000 74.81195 86 ASN A CA 1
ATOM 622 C C . ASN A 1 87 ? -16.02414 -17.76763 -12.72798 1.000 70.23934 86 ASN A C 1
ATOM 623 O O . ASN A 1 87 ? -15.79710 -17.88331 -11.52199 1.000 72.03556 86 ASN A O 1
ATOM 628 N N . GLY A 1 88 ? -15.23547 -17.06698 -13.54178 1.000 69.71981 87 GLY A N 1
ATOM 629 C CA . GLY A 1 88 ? -14.16556 -16.22964 -13.03757 1.000 70.08627 87 GLY A CA 1
ATOM 630 C C . GLY A 1 88 ? -12.85225 -16.91675 -12.73700 1.000 65.15073 87 GLY A C 1
ATOM 631 O O . GLY A 1 88 ? -11.96117 -16.27722 -12.16397 1.000 66.11189 87 GLY A O 1
ATOM 632 N N . VAL A 1 89 ? -12.69152 -18.18746 -13.10269 1.000 62.90595 88 VAL A N 1
ATOM 633 C CA . VAL A 1 89 ? -11.43188 -18.87940 -12.84526 1.000 61.10286 88 VAL A CA 1
ATOM 634 C C . VAL A 1 89 ? -10.37255 -18.36518 -13.81079 1.000 60.26674 88 VAL A C 1
ATOM 635 O O . VAL A 1 89 ? -10.54648 -18.41721 -15.03508 1.000 57.67052 88 VAL A O 1
ATOM 639 N N . LYS A 1 90 ? -9.26410 -17.87259 -13.26184 1.000 43.97759 89 LYS A N 1
ATOM 640 C CA . LYS A 1 90 ? -8.18104 -17.28370 -14.03469 1.000 41.82495 89 LYS A CA 1
ATOM 641 C C . LYS A 1 90 ? -6.85839 -17.77129 -13.46044 1.000 51.97092 89 LYS A C 1
ATOM 642 O O . LYS A 1 90 ? -6.65673 -17.75325 -12.23846 1.000 39.52987 89 LYS A O 1
ATOM 648 N N . VAL A 1 91 ? -5.96767 -18.21900 -14.33781 1.000 36.31298 90 VAL A N 1
ATOM 649 C CA . VAL A 1 91 ? -4.61402 -18.61053 -13.95911 1.000 42.82340 90 VAL A CA 1
ATOM 650 C C . VAL A 1 91 ? -3.63805 -17.84958 -14.83882 1.000 40.45378 90 VAL A C 1
ATOM 651 O O . VAL A 1 91 ? -3.80786 -17.80111 -16.06232 1.000 46.79119 90 VAL A O 1
ATOM 655 N N . THR A 1 92 ? -2.62132 -17.25922 -14.22471 1.000 32.78389 91 THR A N 1
ATOM 656 C CA . THR A 1 92 ? -1.51657 -16.63772 -14.94684 1.000 30.68663 91 THR A CA 1
ATOM 657 C C . THR A 1 92 ? -0.21951 -17.30829 -14.51289 1.000 41.31000 91 THR A C 1
ATOM 658 O O . THR A 1 92 ? 0.12430 -17.30824 -13.32186 1.000 35.89948 91 THR A O 1
ATOM 662 N N . SER A 1 93 ? 0.49801 -17.86562 -15.47637 1.000 33.29864 92 SER A N 1
ATOM 663 C CA . SER A 1 93 ? 1.74763 -18.57695 -15.24062 1.000 28.26490 92 SER A CA 1
ATOM 664 C C . SER A 1 93 ? 2.85686 -17.88070 -16.01523 1.000 38.10406 92 SER A C 1
ATOM 665 O O . SER A 1 93 ? 2.74877 -17.70463 -17.23618 1.000 30.30690 92 SER A O 1
ATOM 668 N N . GLU A 1 94 ? 3.90755 -17.47499 -15.30511 1.000 35.07352 93 GLU A N 1
ATOM 669 C CA . GLU A 1 94 ? 5.10623 -16.88893 -15.89294 1.000 29.13510 93 GLU A CA 1
ATOM 670 C C . GLU A 1 94 ? 6.24280 -17.89900 -15.84084 1.000 41.32372 93 GLU A C 1
ATOM 671 O O . GLU A 1 94 ? 6.57591 -18.41024 -14.76173 1.000 34.06861 93 GLU A O 1
ATOM 677 N N . ILE A 1 95 ? 6.84421 -18.16544 -17.00088 1.000 37.00983 94 ILE A N 1
ATOM 678 C CA . ILE A 1 95 ? 7.87650 -19.18296 -17.16017 1.000 38.17214 94 ILE A CA 1
ATOM 679 C C . ILE A 1 95 ? 9.13425 -18.49967 -17.66522 1.000 43.23740 94 ILE A C 1
ATOM 680 O O . ILE A 1 95 ? 9.10926 -17.84262 -18.71319 1.000 43.16239 94 ILE A O 1
ATOM 685 N N . SER A 1 96 ? 10.23122 -18.66590 -16.92749 1.000 44.50809 95 SER A N 1
ATOM 686 C CA . SER A 1 96 ? 11.52088 -18.08589 -17.26308 1.000 39.71932 95 SER A CA 1
ATOM 687 C C . SER A 1 96 ? 12.60879 -19.08344 -16.89688 1.000 52.58572 95 SER A C 1
ATOM 688 O O . SER A 1 96 ? 12.33353 -20.19314 -16.42639 1.000 49.50228 95 SER A O 1
ATOM 691 N N . LYS A 1 97 ? 13.86044 -18.68072 -17.12436 1.000 57.62784 96 LYS A N 1
ATOM 692 C CA . LYS A 1 97 ? 14.99026 -19.53291 -16.77783 1.000 64.11944 96 LYS A CA 1
ATOM 693 C C . LYS A 1 97 ? 15.09157 -19.75973 -15.27640 1.000 53.18755 96 LYS A C 1
ATOM 694 O O . LYS A 1 97 ? 15.67337 -20.76251 -14.85182 1.000 53.45124 96 LYS A O 1
ATOM 696 N N . ASP A 1 98 ? 14.52813 -18.85772 -14.47005 1.000 67.06689 97 ASP A N 1
ATOM 697 C CA . ASP A 1 98 ? 14.57117 -18.96039 -13.01732 1.000 65.34369 97 ASP A CA 1
ATOM 698 C C . ASP A 1 98 ? 13.50325 -19.88228 -12.45107 1.000 62.39042 97 ASP A C 1
ATOM 699 O O . ASP A 1 98 ? 13.52622 -20.16630 -11.24875 1.000 67.72935 97 ASP A O 1
ATOM 704 N N . GLY A 1 99 ? 12.56921 -20.34361 -13.27348 1.000 39.15943 98 GLY A N 1
ATOM 705 C CA . GLY A 1 99 ? 11.49973 -21.18786 -12.79122 1.000 34.64810 98 GLY A CA 1
ATOM 706 C C . GLY A 1 99 ? 10.14466 -20.68452 -13.23118 1.000 47.09828 98 GLY A C 1
ATOM 707 O O . GLY A 1 99 ? 10.02299 -20.03965 -14.28146 1.000 42.04339 98 GLY A O 1
ATOM 708 N N . ILE A 1 100 ? 9.12050 -20.97314 -12.43224 1.000 38.30578 99 ILE A N 1
ATOM 709 C CA . ILE A 1 100 ? 7.73499 -20.67051 -12.76816 1.000 35.67367 99 ILE A CA 1
ATOM 710 C C . ILE A 1 100 ? 7.05939 -20.02476 -11.56458 1.000 42.36313 99 ILE A C 1
ATOM 711 O O . ILE A 1 100 ? 7.27943 -20.43680 -10.42135 1.000 33.80668 99 ILE A O 1
ATOM 716 N N . LYS A 1 101 ? 6.25771 -18.99572 -11.82493 1.000 36.11437 100 LYS A N 1
ATOM 717 C CA . LYS A 1 101 ? 5.36467 -18.39485 -10.84366 1.000 36.41938 100 LYS A CA 1
ATOM 718 C C . LYS A 1 101 ? 3.96041 -18.40995 -11.42577 1.000 42.51002 100 LYS A C 1
ATOM 719 O O . LYS A 1 101 ? 3.73548 -17.88177 -12.52431 1.000 38.57782 100 LYS A O 1
ATOM 725 N N . SER A 1 102 ? 3.02623 -19.03502 -10.71210 1.000 35.53131 101 SER A N 1
ATOM 726 C CA . SER A 1 102 ? 1.65129 -19.17036 -11.17727 1.000 37.62632 101 SER A CA 1
ATOM 727 C C . SER A 1 102 ? 0.70997 -18.53672 -10.16573 1.000 43.15057 101 SER A C 1
ATOM 728 O O . SER A 1 102 ? 0.78479 -18.82904 -8.96702 1.000 42.75984 101 SER A O 1
ATOM 731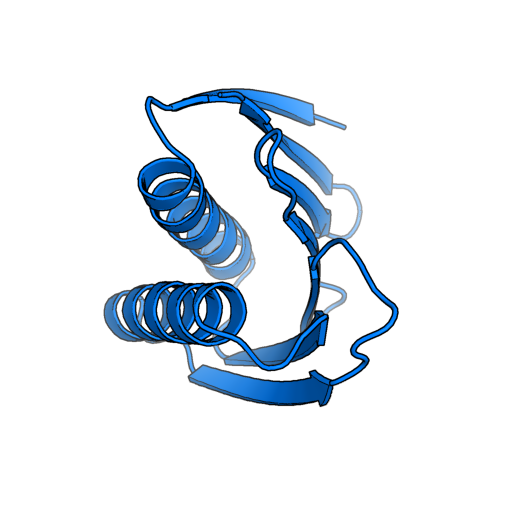 N N . THR A 1 103 ? -0.17206 -17.67918 -10.65605 1.000 39.32870 102 THR A N 1
ATOM 732 C CA . THR A 1 103 ? -1.15888 -16.98028 -9.84874 1.000 41.52586 102 THR A CA 1
ATOM 733 C C . THR A 1 103 ? -2.52208 -17.55346 -10.21520 1.000 42.10208 102 THR A C 1
ATOM 734 O O . THR A 1 103 ? -3.03488 -17.29426 -11.30909 1.000 42.82747 102 THR A O 1
ATOM 738 N N . VAL A 1 104 ? -3.10772 -18.33270 -9.31247 1.000 44.73473 103 VAL A N 1
ATOM 739 C CA . VAL A 1 104 ? -4.39709 -18.96839 -9.55198 1.000 43.65129 103 VAL A CA 1
ATOM 740 C C . VAL A 1 104 ? -5.44925 -18.13943 -8.83413 1.000 46.65098 103 VAL A C 1
ATOM 741 O O . VAL A 1 104 ? -5.39935 -17.98934 -7.60567 1.000 57.60925 103 VAL A O 1
ATOM 745 N N . GLU A 1 105 ? -6.40287 -17.60063 -9.58514 1.000 48.64331 104 GLU A N 1
ATOM 746 C CA . GLU A 1 105 ? -7.39452 -16.67631 -9.04720 1.000 57.38210 104 GLU A CA 1
ATOM 747 C C . GLU A 1 105 ? -8.80124 -17.24204 -9.19202 1.000 61.31346 104 GLU A C 1
ATOM 748 O O . GLU A 1 105 ? -9.24995 -17.54534 -10.30444 1.000 59.30863 104 GLU A O 1
ATOM 754 N N . ARG A 1 106 ? -9.49745 -17.34812 -8.06574 1.000 61.58873 105 ARG A N 1
ATOM 755 C CA . ARG A 1 106 ? -10.90670 -17.65455 -7.91674 1.000 76.89971 105 ARG A CA 1
ATOM 756 C C . ARG A 1 106 ? -11.56203 -16.51277 -7.14643 1.000 71.12817 105 ARG A C 1
ATOM 757 O O . ARG A 1 106 ? -10.87542 -15.80656 -6.40136 1.000 75.74550 105 ARG A O 1
ATOM 765 N N . PRO A 1 107 ? -12.86168 -16.25611 -7.34254 1.000 70.89341 106 PRO A N 1
ATOM 766 C CA . PRO A 1 107 ? -13.54283 -15.30530 -6.45599 1.000 82.28839 106 PRO A CA 1
ATOM 767 C C . PRO A 1 107 ? -13.31807 -15.64893 -4.99070 1.000 77.31460 106 PRO A C 1
ATOM 768 O O . PRO A 1 107 ? -13.64604 -16.75609 -4.55095 1.000 76.94744 106 PRO A O 1
ATOM 772 N N . ASP A 1 108 ? -12.72792 -14.70888 -4.24573 1.000 79.99777 107 ASP A N 1
ATOM 773 C CA . ASP A 1 108 ? -12.39776 -14.87880 -2.82505 1.000 94.35070 107 ASP A CA 1
ATOM 774 C C . ASP A 1 108 ? -11.36540 -15.98353 -2.58985 1.000 86.40536 107 ASP A C 1
ATOM 775 O O . ASP A 1 108 ? -11.37601 -16.64369 -1.54913 1.000 71.58177 107 ASP A O 1
ATOM 780 N N . ARG A 1 109 ? -10.45604 -16.19781 -3.53988 1.000 83.75885 108 ARG A N 1
ATOM 781 C CA . ARG A 1 109 ? -9.37790 -17.16588 -3.33784 1.000 76.77137 108 ARG A CA 1
ATOM 782 C C . ARG A 1 109 ? -8.24405 -16.85269 -4.30654 1.000 77.97944 108 ARG A C 1
ATOM 783 O O . ARG A 1 109 ? -8.40812 -16.99968 -5.52025 1.000 59.78091 108 ARG A O 1
ATOM 791 N N . LYS A 1 110 ? -7.09958 -16.44157 -3.76759 1.000 78.93476 109 LYS A N 1
ATOM 792 C CA . LYS A 1 110 ? -5.89832 -16.16675 -4.54548 1.000 60.07262 109 LYS A CA 1
ATOM 793 C C . LYS A 1 110 ? -4.78058 -17.07758 -4.06187 1.000 62.15561 109 LYS A C 1
ATOM 794 O O . LYS A 1 110 ? -4.35049 -16.97434 -2.90987 1.000 59.18979 109 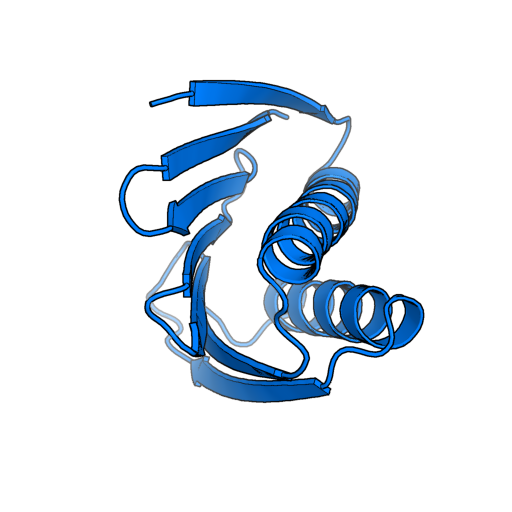LYS A O 1
ATOM 800 N N . VAL A 1 111 ? -4.30828 -17.95947 -4.93734 1.000 51.07651 110 VAL A N 1
ATOM 801 C CA . VAL A 1 111 ? -3.18244 -18.84045 -4.65153 1.000 46.46138 110 VAL A CA 1
ATOM 802 C C . VAL A 1 111 ? -2.03610 -18.45607 -5.57663 1.000 49.75139 110 VAL A C 1
ATOM 803 O O . VAL A 1 111 ? -2.21571 -18.38378 -6.80029 1.000 50.12053 110 VAL A O 1
ATOM 807 N N . THR A 1 112 ? -0.86827 -18.20159 -4.99699 1.000 44.11455 111 THR A N 1
ATOM 8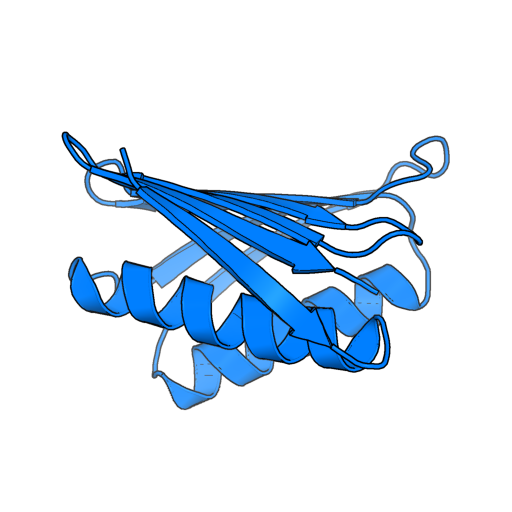08 C CA . THR A 1 112 ? 0.35025 -17.94149 -5.75008 1.000 42.56073 111 THR A CA 1
ATOM 809 C C . THR A 1 112 ? 1.30762 -19.10708 -5.54304 1.000 46.20146 111 THR A C 1
ATOM 810 O O . THR A 1 112 ? 1.72958 -19.38590 -4.40902 1.000 41.93515 111 THR A O 1
ATOM 814 N N . LEU A 1 113 ? 1.64795 -19.78186 -6.63720 1.000 38.41961 112 LEU A N 1
ATOM 815 C CA . LEU A 1 113 ? 2.51815 -20.94944 -6.61328 1.000 47.81246 112 LEU A CA 1
ATOM 816 C C . LEU A 1 113 ? 3.85886 -20.57818 -7.22948 1.000 46.48308 112 LEU A C 1
ATOM 817 O O . LEU A 1 113 ? 3.91563 -20.11085 -8.37024 1.000 40.15625 112 LEU A O 1
ATOM 822 N N . THR A 1 114 ? 4.93256 -20.77549 -6.47820 1.000 39.55944 113 THR A N 1
ATOM 823 C CA . THR A 1 114 ? 6.27125 -20.50229 -6.96554 1.000 39.94485 113 THR A CA 1
ATOM 824 C C . THR A 1 114 ? 7.00513 -21.82769 -7.08835 1.000 43.50180 113 THR A C 1
ATOM 825 O O . THR A 1 114 ? 6.93426 -22.66623 -6.18469 1.000 41.48937 113 THR A O 1
ATOM 829 N N . PHE A 1 115 ? 7.68927 -22.02438 -8.20819 1.000 34.16939 114 PHE A N 1
ATOM 830 C CA . PHE A 1 115 ? 8.45339 -23.24322 -8.45679 1.000 37.93070 114 PHE A CA 1
ATOM 831 C C . PHE A 1 115 ? 9.89401 -22.82276 -8.70878 1.000 45.44211 114 PHE A C 1
ATOM 832 O O . PHE A 1 115 ? 10.23033 -22.35011 -9.80035 1.000 39.01109 114 PHE A O 1
ATOM 840 N N . LYS A 1 116 ? 10.73404 -22.99490 -7.69192 1.000 49.20961 115 LYS A N 1
ATOM 841 C CA . LYS A 1 116 ? 12.07911 -22.44389 -7.66791 1.000 45.69242 115 LYS A CA 1
ATOM 842 C C . LYS A 1 116 ? 13.09614 -23.47851 -8.12480 1.000 54.35988 115 LYS A C 1
ATOM 843 O O . LYS A 1 116 ? 12.94911 -24.67704 -7.86424 1.000 61.90984 115 LYS A O 1
ATOM 845 N N . LEU A 1 117 ? 14.13106 -22.98842 -8.81180 1.000 58.65728 116 LEU A N 1
ATOM 846 C CA . LEU A 1 117 ? 15.21034 -23.80891 -9.37165 1.000 70.57092 116 LEU A CA 1
ATOM 847 C C . LEU A 1 117 ? 14.68598 -24.83048 -10.37858 1.000 71.17367 116 LEU A C 1
ATOM 848 O O . LEU A 1 117 ? 14.34408 -24.47820 -11.52132 1.000 62.43062 116 LEU A O 1
#

B-factor: mean 55.15, std 16.84, range [23.38, 121.38]